Protein AF-A0A3D5N6V6-F1 (afdb_monomer_lite)

pLDDT: mean 93.61, std 4.82, range [68.56, 98.38]

Sequence (86 aa):
IAPGVMLVPQIRGGGQEKYRRGGTENVLGIAGFAAAAQRTEAGMAKMTEIAAKRDRLETELASEAPELVIAGKGTERLVNTSCLIL

Radius of gyration: 20.32 Å; chains: 1; bounding box: 41×31×44 Å

Organism: NCBI:txid168935

Secondary structure (DSSP, 8-state):
--TT-PPPPSS-SSSGGGGTS-S---HHHHHHHHHHHHTHHHHHTTHHHHHHHHHHHHHHHHHH-TT-EETTTTS---TT---EE-

Foldseek 3Di:
DPPPDDADAPAQDDCPPNRNHDDDDPVVVVVVVVVVVVCVVVVVVCLVVLLVVVVVVVVVVCVVDVPKDWPQPPHDDRSNDIDIDD

Structure (mmCIF, N/CA/C/O backbone):
data_AF-A0A3D5N6V6-F1
#
_entry.id   AF-A0A3D5N6V6-F1
#
loop_
_atom_site.group_PDB
_atom_site.id
_atom_site.type_symbol
_atom_site.label_atom_id
_atom_site.label_alt_id
_atom_site.label_comp_id
_atom_site.label_asym_id
_atom_site.label_entity_id
_atom_site.label_seq_id
_atom_site.pdbx_PDB_ins_code
_atom_site.Cartn_x
_atom_site.Cartn_y
_atom_site.Cartn_z
_atom_site.occupancy
_atom_site.B_iso_or_equiv
_atom_site.auth_seq_id
_atom_site.auth_comp_id
_atom_site.auth_asym_id
_atom_site.auth_atom_id
_atom_site.pdbx_PDB_model_num
ATOM 1 N N . ILE A 1 1 ? 12.038 -13.196 -6.910 1.00 68.56 1 ILE A N 1
ATOM 2 C CA . ILE A 1 1 ? 11.687 -14.220 -7.926 1.00 68.56 1 ILE A CA 1
ATOM 3 C C . ILE A 1 1 ? 12.753 -15.291 -7.825 1.00 68.56 1 ILE A C 1
ATOM 5 O O . ILE A 1 1 ? 13.922 -14.938 -7.947 1.00 68.56 1 ILE A O 1
ATOM 9 N N . ALA A 1 2 ? 12.375 -16.528 -7.503 1.00 84.06 2 ALA A N 1
ATOM 10 C CA . ALA A 1 2 ? 13.344 -17.614 -7.400 1.00 84.06 2 ALA A CA 1
ATOM 11 C C . ALA A 1 2 ? 14.091 -17.791 -8.740 1.00 84.06 2 ALA A C 1
ATOM 13 O O . ALA A 1 2 ? 13.481 -17.582 -9.798 1.00 84.06 2 ALA A O 1
ATOM 14 N N . PRO A 1 3 ? 15.390 -18.136 -8.723 1.00 83.94 3 PRO A N 1
ATOM 15 C CA . PRO A 1 3 ? 16.123 -18.463 -9.942 1.00 83.94 3 PRO A CA 1
ATOM 16 C C . PRO A 1 3 ? 15.364 -19.502 -10.782 1.00 83.94 3 PRO A C 1
ATOM 18 O O . PRO A 1 3 ? 14.820 -20.458 -10.240 1.00 83.94 3 PRO A O 1
ATOM 21 N N . GLY A 1 4 ? 15.298 -19.295 -12.100 1.00 85.25 4 GLY A N 1
ATOM 22 C CA . GLY A 1 4 ? 14.616 -20.203 -13.034 1.00 85.25 4 GLY A CA 1
ATOM 23 C C . GLY A 1 4 ? 13.121 -19.940 -13.261 1.00 85.25 4 GLY A C 1
ATOM 24 O O . GLY A 1 4 ? 12.547 -20.519 -14.178 1.00 85.25 4 GLY A O 1
ATOM 25 N N . VAL A 1 5 ? 12.480 -19.040 -12.505 1.00 88.62 5 VAL A N 1
ATOM 26 C CA . VAL A 1 5 ? 11.072 -18.680 -12.755 1.00 88.62 5 VAL A CA 1
ATOM 27 C C . VAL A 1 5 ? 10.966 -17.696 -13.924 1.00 88.62 5 VAL A C 1
ATOM 29 O O . VAL A 1 5 ? 11.403 -16.545 -13.833 1.00 88.62 5 VAL A O 1
ATOM 32 N N . MET A 1 6 ? 10.332 -18.146 -15.009 1.00 85.12 6 MET A N 1
ATOM 33 C CA . MET A 1 6 ? 9.988 -17.317 -16.165 1.00 85.12 6 MET A CA 1
ATOM 34 C C . MET A 1 6 ? 8.665 -16.589 -15.922 1.00 85.12 6 MET A C 1
ATOM 36 O O . MET A 1 6 ? 7.626 -17.217 -15.729 1.00 85.12 6 MET A O 1
ATOM 40 N N . LEU A 1 7 ? 8.694 -15.256 -15.950 1.00 89.00 7 LEU A N 1
ATOM 41 C CA . LEU A 1 7 ? 7.485 -14.438 -15.881 1.00 89.00 7 LEU A CA 1
ATOM 42 C C . LEU A 1 7 ? 6.974 -14.155 -17.290 1.00 89.00 7 LEU A C 1
ATOM 44 O O . LEU A 1 7 ? 7.698 -13.589 -18.108 1.00 89.00 7 LEU A O 1
ATOM 48 N N . VAL A 1 8 ? 5.720 -14.518 -17.556 1.00 91.56 8 VAL A N 1
ATOM 49 C CA . VAL A 1 8 ? 5.060 -14.177 -18.819 1.00 91.56 8 VAL A CA 1
ATOM 50 C C . VAL A 1 8 ? 4.628 -12.706 -18.768 1.00 91.56 8 VAL A C 1
ATOM 52 O O . VAL A 1 8 ? 3.864 -12.338 -17.868 1.00 91.56 8 VAL A O 1
ATOM 55 N N . PRO A 1 9 ? 5.080 -11.855 -19.709 1.00 93.00 9 PRO A N 1
ATOM 56 C CA . PRO A 1 9 ? 4.716 -10.445 -19.713 1.00 93.00 9 PRO A CA 1
ATOM 57 C C . PRO A 1 9 ? 3.218 -10.267 -19.991 1.00 93.00 9 PRO A C 1
ATOM 59 O O . PRO A 1 9 ? 2.694 -10.774 -20.986 1.00 93.00 9 PRO A O 1
ATOM 62 N N . GLN A 1 10 ? 2.540 -9.510 -19.122 1.00 95.50 10 GLN A N 1
ATOM 63 C CA . GLN A 1 10 ? 1.139 -9.107 -19.317 1.00 95.50 10 GLN A CA 1
ATOM 64 C C . GLN A 1 10 ? 1.027 -7.987 -20.359 1.00 95.50 10 GLN A C 1
ATOM 66 O O . GLN A 1 10 ? 0.140 -8.000 -21.207 1.00 95.50 10 GLN A O 1
ATOM 71 N N . ILE A 1 11 ? 1.978 -7.047 -20.335 1.00 95.88 11 ILE A N 1
ATOM 72 C CA . ILE A 1 11 ? 2.145 -6.017 -21.364 1.00 95.88 11 ILE A CA 1
ATOM 73 C C . ILE A 1 11 ? 3.272 -6.480 -22.282 1.00 95.88 11 ILE A C 1
ATOM 75 O O . ILE A 1 11 ? 4.426 -6.552 -21.856 1.00 95.88 11 ILE A O 1
ATOM 79 N N . ARG A 1 12 ? 2.929 -6.832 -23.522 1.00 94.19 12 ARG A N 1
ATOM 80 C CA . ARG A 1 12 ? 3.865 -7.376 -24.516 1.00 94.19 12 ARG A CA 1
ATOM 81 C C . ARG A 1 12 ? 4.479 -6.274 -25.384 1.00 94.19 12 ARG A C 1
ATOM 83 O O . ARG A 1 12 ? 3.918 -5.190 -25.507 1.00 94.19 12 ARG A O 1
ATOM 90 N N . GLY A 1 13 ? 5.596 -6.601 -26.033 1.00 92.94 13 GLY A N 1
ATOM 91 C CA . GLY A 1 13 ? 6.320 -5.725 -26.959 1.00 92.94 13 GLY A CA 1
ATOM 92 C C . GLY A 1 13 ? 7.610 -5.155 -26.363 1.00 92.94 13 GLY A C 1
ATOM 93 O O . GLY A 1 13 ? 7.730 -5.021 -25.150 1.00 92.94 13 GLY A O 1
ATOM 94 N N . GLY A 1 14 ? 8.570 -4.821 -27.232 1.00 93.25 14 GLY A N 1
ATOM 95 C CA . GLY A 1 14 ? 9.873 -4.272 -26.840 1.00 93.25 14 GLY A CA 1
ATOM 96 C C . GLY A 1 14 ? 10.726 -5.207 -25.965 1.00 93.25 14 GLY A C 1
ATOM 97 O O . GLY A 1 14 ? 10.495 -6.413 -25.909 1.00 93.25 14 GLY A O 1
ATOM 98 N N . GLY A 1 15 ? 11.742 -4.633 -25.312 1.00 93.44 15 GLY A N 1
ATOM 99 C CA . GLY A 1 15 ? 12.681 -5.332 -24.418 1.00 93.44 15 GLY A CA 1
ATOM 100 C C . GLY A 1 15 ? 12.875 -4.654 -23.057 1.00 93.44 15 GLY A C 1
ATOM 101 O O . GLY A 1 15 ? 13.803 -4.997 -22.324 1.00 93.44 15 GLY A O 1
ATOM 102 N N . GLN A 1 16 ? 12.016 -3.688 -22.720 1.00 95.88 16 GLN A N 1
ATOM 103 C CA . GLN A 1 16 ? 12.056 -2.954 -21.454 1.00 95.88 16 GLN A CA 1
ATOM 104 C C . GLN A 1 16 ? 11.823 -3.887 -20.257 1.00 95.88 16 GLN A C 1
ATOM 106 O O . GLN A 1 16 ? 11.291 -4.995 -20.407 1.00 95.88 16 GLN A O 1
ATOM 111 N N . GLU A 1 17 ? 12.256 -3.464 -19.066 1.00 93.88 17 GLU A N 1
ATOM 112 C CA . GLU A 1 17 ? 12.075 -4.219 -17.815 1.00 93.88 17 GLU A CA 1
ATOM 113 C C . GLU A 1 17 ? 12.499 -5.700 -17.928 1.00 93.88 17 GLU A C 1
ATOM 115 O O . GLU A 1 17 ? 11.834 -6.609 -17.426 1.00 93.88 17 GLU A O 1
ATOM 120 N N . LYS A 1 18 ? 13.609 -5.970 -18.635 1.00 92.38 18 LYS A N 1
ATOM 121 C CA . LYS A 1 18 ? 14.142 -7.326 -18.895 1.00 92.38 18 LYS A CA 1
ATOM 122 C C . LYS A 1 18 ? 13.124 -8.255 -19.575 1.00 92.38 18 LYS A C 1
ATOM 124 O O . LYS A 1 18 ? 12.998 -9.415 -19.182 1.00 92.38 18 LYS A O 1
ATOM 129 N N . TYR A 1 19 ? 12.386 -7.744 -20.560 1.00 92.12 19 TYR A N 1
ATOM 130 C CA . TYR A 1 19 ? 11.293 -8.441 -21.260 1.00 92.12 19 TYR A CA 1
ATOM 131 C C . TYR A 1 19 ? 10.076 -8.787 -20.382 1.00 92.12 19 TYR A C 1
ATOM 133 O O . TYR A 1 19 ? 9.213 -9.558 -20.803 1.00 92.12 19 TYR A O 1
ATOM 141 N N . ARG A 1 20 ? 9.972 -8.235 -19.163 1.00 92.06 20 ARG A N 1
ATOM 142 C CA . ARG A 1 20 ? 8.865 -8.541 -18.233 1.00 92.06 20 ARG A CA 1
ATOM 143 C C . ARG A 1 20 ? 7.670 -7.610 -18.396 1.00 92.06 20 ARG A C 1
ATOM 145 O O . ARG A 1 20 ? 6.554 -7.991 -18.042 1.00 92.06 20 ARG A O 1
ATOM 152 N N . ARG A 1 21 ? 7.890 -6.402 -18.917 1.00 94.81 21 ARG A N 1
ATOM 153 C CA . ARG A 1 21 ? 6.848 -5.401 -19.160 1.00 94.81 21 ARG A CA 1
ATOM 154 C C . ARG A 1 21 ? 7.246 -4.529 -20.345 1.00 94.81 21 ARG A C 1
ATOM 156 O O . ARG A 1 21 ? 8.229 -3.803 -20.270 1.00 94.81 21 ARG A O 1
ATOM 163 N N . GLY A 1 22 ? 6.463 -4.589 -21.417 1.00 96.19 22 GLY A N 1
ATOM 164 C CA . GLY A 1 22 ? 6.661 -3.759 -22.601 1.00 96.19 22 GLY A CA 1
ATOM 165 C C . GLY A 1 22 ? 6.292 -2.288 -22.398 1.00 96.19 22 GLY A C 1
ATOM 166 O O . GLY A 1 22 ? 5.508 -1.936 -21.514 1.00 96.19 22 GLY A O 1
ATOM 167 N N . GLY A 1 23 ? 6.838 -1.432 -23.262 1.00 96.00 23 GLY A N 1
ATOM 168 C CA . GLY A 1 23 ? 6.572 0.010 -23.302 1.00 96.00 23 GLY A CA 1
ATOM 169 C C . GLY A 1 23 ? 7.693 0.845 -22.686 1.00 96.00 23 GLY A C 1
ATOM 170 O O . GLY A 1 23 ? 8.378 0.391 -21.773 1.00 96.00 23 GLY A O 1
ATOM 171 N N . THR A 1 24 ? 7.874 2.069 -23.191 1.00 96.69 24 THR A N 1
ATOM 172 C CA . THR A 1 24 ? 8.920 3.006 -22.747 1.00 96.69 24 THR A CA 1
ATOM 173 C C . THR A 1 24 ? 8.884 3.210 -21.232 1.00 96.69 24 THR A C 1
ATOM 175 O O . THR A 1 24 ? 7.812 3.317 -20.624 1.00 96.69 24 THR A O 1
ATOM 178 N N . GLU A 1 25 ? 10.063 3.228 -20.617 1.00 95.94 25 GLU A N 1
ATOM 179 C CA . GLU A 1 25 ? 10.225 3.384 -19.174 1.00 95.94 25 GLU A CA 1
ATOM 180 C C . GLU A 1 25 ? 9.847 4.807 -18.749 1.00 95.94 25 GLU A C 1
ATOM 182 O O . GLU A 1 25 ? 10.254 5.796 -19.362 1.00 95.94 25 GLU A O 1
ATOM 187 N N . ASN A 1 26 ? 9.057 4.924 -17.681 1.00 96.81 26 ASN A N 1
ATOM 188 C CA . ASN A 1 26 ? 8.682 6.220 -17.125 1.00 96.81 26 ASN A CA 1
ATOM 189 C C . ASN A 1 26 ? 9.811 6.740 -16.224 1.00 96.81 26 ASN A C 1
ATOM 191 O O . ASN A 1 26 ? 9.712 6.668 -15.001 1.00 96.81 26 ASN A O 1
ATOM 195 N N . VAL A 1 27 ? 10.892 7.239 -16.829 1.00 97.94 27 VAL A N 1
ATOM 196 C CA . VAL A 1 27 ? 12.114 7.663 -16.117 1.00 97.94 27 VAL A CA 1
ATOM 197 C C . VAL A 1 27 ? 11.816 8.683 -15.012 1.00 97.94 27 VAL A C 1
ATOM 199 O O . VAL A 1 27 ? 12.323 8.555 -13.900 1.00 97.94 27 VAL A O 1
ATOM 202 N N . LEU A 1 28 ? 10.946 9.662 -15.281 1.00 98.38 28 LEU A N 1
ATOM 203 C CA . LEU A 1 28 ? 10.558 10.671 -14.290 1.00 98.38 28 LEU A CA 1
ATOM 204 C C . LEU A 1 28 ? 9.766 10.056 -13.130 1.00 98.38 28 LEU A C 1
ATOM 206 O O . LEU A 1 28 ? 10.036 10.362 -11.969 1.00 98.38 28 LEU A O 1
ATOM 210 N N . GLY A 1 29 ? 8.827 9.155 -13.432 1.00 98.12 29 GLY A N 1
ATOM 211 C CA . GLY A 1 29 ? 8.079 8.415 -12.416 1.00 98.12 29 GLY A CA 1
ATOM 212 C C . GLY A 1 29 ? 8.981 7.530 -11.553 1.00 98.12 29 GLY A C 1
ATOM 213 O O . GLY A 1 29 ? 8.821 7.506 -10.336 1.00 98.12 29 GLY A O 1
ATOM 214 N N . ILE A 1 30 ? 9.968 6.865 -12.160 1.00 98.00 30 ILE A N 1
ATOM 215 C CA . ILE A 1 30 ? 10.959 6.040 -11.453 1.00 98.00 30 ILE A CA 1
ATOM 216 C C . ILE A 1 30 ? 11.797 6.906 -10.504 1.00 98.00 30 ILE A C 1
ATOM 218 O O . ILE A 1 30 ? 11.934 6.567 -9.329 1.00 98.00 30 ILE A O 1
ATOM 222 N N . ALA A 1 31 ? 12.313 8.045 -10.977 1.00 98.12 31 ALA A N 1
ATOM 223 C CA . ALA A 1 31 ? 13.100 8.960 -10.151 1.00 98.12 31 ALA A CA 1
ATOM 224 C C . ALA A 1 31 ? 12.280 9.536 -8.981 1.00 98.12 31 ALA A C 1
ATOM 226 O O . ALA A 1 31 ? 12.749 9.559 -7.842 1.00 98.12 31 ALA A O 1
ATOM 227 N N . GLY A 1 32 ? 11.033 9.944 -9.238 1.00 97.81 32 GLY A N 1
ATOM 228 C CA . GLY A 1 32 ? 10.120 10.425 -8.199 1.00 97.81 32 GLY A CA 1
ATOM 229 C C . GLY A 1 32 ? 9.790 9.349 -7.162 1.00 97.81 32 GLY A C 1
ATOM 230 O O . GLY A 1 32 ? 9.813 9.619 -5.961 1.00 97.81 32 GLY A O 1
ATOM 231 N N . PHE A 1 33 ? 9.554 8.112 -7.608 1.00 97.50 33 PHE A N 1
ATOM 232 C CA . PHE A 1 33 ? 9.325 6.981 -6.712 1.00 97.50 33 PHE A CA 1
ATOM 233 C C . PHE A 1 33 ? 10.552 6.682 -5.844 1.00 97.50 33 PHE A C 1
ATOM 235 O O . PHE A 1 33 ? 10.405 6.488 -4.639 1.00 97.50 33 PHE A O 1
ATOM 242 N N . ALA A 1 34 ? 11.762 6.720 -6.412 1.00 97.06 34 ALA A N 1
ATOM 243 C CA . ALA A 1 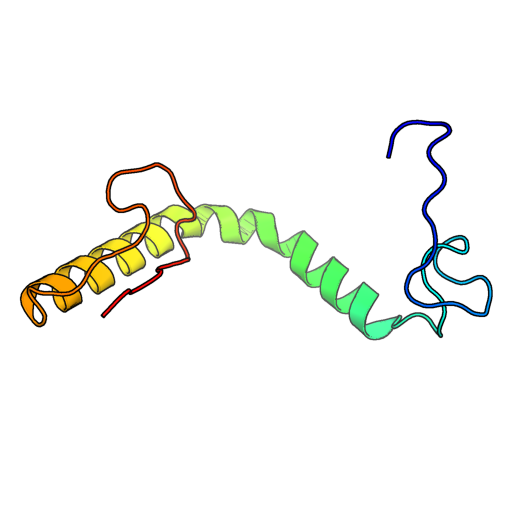34 ? 12.997 6.542 -5.650 1.00 97.06 34 ALA A CA 1
ATOM 244 C C . ALA A 1 34 ? 13.151 7.610 -4.552 1.00 97.06 34 ALA A C 1
ATOM 246 O O . ALA A 1 34 ? 13.447 7.276 -3.404 1.00 97.06 34 ALA A O 1
ATOM 247 N N . ALA A 1 35 ? 12.879 8.879 -4.869 1.00 95.69 35 ALA A N 1
ATOM 248 C CA . ALA A 1 35 ? 12.908 9.962 -3.887 1.00 95.69 35 ALA A CA 1
ATOM 249 C C . ALA A 1 35 ? 11.849 9.787 -2.781 1.00 95.69 35 ALA A C 1
ATOM 251 O O . ALA A 1 35 ? 12.127 10.051 -1.610 1.00 95.69 35 ALA A O 1
ATOM 252 N N . ALA A 1 36 ? 10.645 9.320 -3.127 1.00 94.12 36 ALA A N 1
ATOM 253 C CA . ALA A 1 36 ? 9.600 9.017 -2.149 1.00 94.12 36 ALA A CA 1
ATOM 254 C C . ALA A 1 36 ? 9.997 7.847 -1.230 1.00 94.12 36 ALA A C 1
ATOM 256 O O . ALA A 1 36 ? 9.859 7.959 -0.012 1.00 94.12 36 ALA A O 1
ATOM 257 N N . ALA A 1 37 ? 10.547 6.769 -1.798 1.00 94.69 37 ALA A N 1
ATOM 258 C CA . ALA A 1 37 ? 11.006 5.590 -1.064 1.00 94.69 37 ALA A CA 1
ATOM 259 C C . ALA A 1 37 ? 12.132 5.918 -0.068 1.00 94.69 37 ALA A C 1
ATOM 261 O O . ALA A 1 37 ? 12.115 5.450 1.067 1.00 94.69 37 ALA A O 1
ATOM 262 N N . GLN A 1 38 ? 13.073 6.790 -0.442 1.00 93.81 38 GLN A N 1
ATOM 263 C CA . GLN A 1 38 ? 14.134 7.256 0.464 1.00 93.81 38 GLN A CA 1
ATOM 264 C C . GLN A 1 38 ? 13.595 8.023 1.681 1.00 93.81 38 GLN A C 1
ATOM 266 O O . GLN A 1 38 ? 14.237 8.055 2.726 1.00 93.81 38 GLN A O 1
ATOM 271 N N . ARG A 1 39 ? 12.411 8.638 1.574 1.00 91.38 39 ARG A N 1
ATOM 272 C CA . ARG A 1 39 ? 11.775 9.370 2.682 1.00 91.38 39 ARG A CA 1
ATOM 273 C C . ARG A 1 39 ? 10.880 8.493 3.557 1.00 91.38 39 ARG A C 1
ATOM 275 O O . ARG A 1 39 ? 10.382 8.977 4.574 1.00 91.38 39 ARG A O 1
ATOM 282 N N . THR A 1 40 ? 10.659 7.230 3.190 1.00 88.69 40 THR A N 1
ATOM 283 C CA . THR A 1 40 ? 9.728 6.343 3.898 1.00 88.69 40 THR A CA 1
ATOM 284 C C . THR A 1 40 ? 10.146 6.096 5.345 1.00 88.69 40 THR A C 1
ATOM 286 O O . THR A 1 40 ? 9.281 6.110 6.216 1.00 88.69 40 THR A O 1
ATOM 289 N N . GLU A 1 41 ? 11.443 5.960 5.634 1.00 85.88 41 GLU A N 1
ATOM 290 C CA . GLU A 1 41 ? 11.943 5.706 6.994 1.00 85.88 41 GLU A CA 1
ATOM 291 C C . GLU A 1 41 ? 11.523 6.804 7.985 1.00 85.88 41 GLU A C 1
ATOM 293 O O . GLU A 1 41 ? 10.973 6.511 9.045 1.00 85.88 41 GLU A O 1
ATOM 298 N N . ALA A 1 42 ? 11.640 8.077 7.595 1.00 82.88 42 ALA A N 1
ATOM 299 C CA . ALA A 1 42 ? 11.167 9.201 8.406 1.00 82.88 42 ALA A CA 1
ATOM 300 C C . ALA A 1 42 ? 9.635 9.198 8.596 1.00 82.88 42 ALA A C 1
ATOM 302 O O . ALA A 1 42 ? 9.115 9.717 9.585 1.00 82.88 42 ALA A O 1
ATOM 303 N N . GLY A 1 43 ? 8.897 8.619 7.646 1.00 80.81 43 GLY A N 1
ATOM 304 C CA . GLY A 1 43 ? 7.451 8.428 7.731 1.00 80.81 43 GLY A CA 1
ATOM 305 C C . GLY A 1 43 ? 7.039 7.312 8.692 1.00 80.81 43 GLY A C 1
ATOM 306 O O . GLY A 1 43 ? 5.958 7.400 9.272 1.00 80.81 43 GLY A O 1
ATOM 307 N N . MET A 1 44 ? 7.891 6.307 8.921 1.00 86.56 44 MET A N 1
ATOM 308 C CA . MET A 1 44 ? 7.569 5.165 9.788 1.00 86.56 44 MET A CA 1
ATOM 309 C C . MET A 1 44 ? 7.308 5.582 11.237 1.00 86.56 44 MET A C 1
ATOM 311 O O . MET A 1 44 ? 6.404 5.045 11.874 1.00 86.56 44 MET A O 1
ATOM 315 N N . ALA A 1 45 ? 8.006 6.607 11.733 1.00 86.94 45 ALA A N 1
ATOM 316 C CA . ALA A 1 45 ? 7.763 7.167 13.065 1.00 86.94 45 ALA A CA 1
ATOM 317 C C . ALA A 1 45 ? 6.331 7.715 13.244 1.00 86.94 45 ALA A C 1
ATOM 319 O O . ALA A 1 45 ? 5.821 7.773 14.360 1.00 86.94 45 ALA A O 1
ATOM 320 N N . LYS A 1 46 ? 5.653 8.091 12.150 1.00 90.62 46 LYS A N 1
ATOM 321 C CA . LYS A 1 46 ? 4.281 8.626 12.172 1.00 90.62 46 LYS A CA 1
ATOM 322 C C . LYS A 1 46 ? 3.206 7.541 12.146 1.00 90.62 46 LYS A C 1
ATOM 324 O O . LYS A 1 46 ? 2.027 7.858 12.280 1.00 90.62 46 LYS A O 1
ATOM 329 N N . MET A 1 47 ? 3.572 6.270 11.977 1.00 92.94 47 MET A N 1
ATOM 330 C CA . MET A 1 47 ? 2.599 5.180 11.825 1.00 92.94 47 MET A CA 1
ATOM 331 C C . MET A 1 47 ? 1.727 4.998 13.069 1.00 92.94 47 MET A C 1
ATOM 333 O O . MET A 1 47 ? 0.537 4.723 12.935 1.00 92.94 47 MET A O 1
ATOM 337 N N . THR A 1 48 ? 2.270 5.253 14.262 1.00 93.31 48 THR A N 1
ATOM 338 C CA . THR A 1 48 ? 1.497 5.265 15.514 1.00 93.31 48 THR A CA 1
ATOM 339 C C . THR A 1 48 ? 0.434 6.366 15.522 1.00 93.31 48 THR A C 1
ATOM 341 O O . THR A 1 48 ? -0.703 6.126 15.917 1.00 93.31 48 THR A O 1
ATOM 344 N N . GLU A 1 49 ? 0.768 7.567 15.040 1.00 95.69 49 GLU A N 1
ATOM 345 C CA . GLU A 1 49 ? -0.194 8.671 14.934 1.00 95.69 49 GLU A CA 1
ATOM 346 C C . GLU A 1 49 ? -1.295 8.342 13.918 1.00 95.69 49 GLU A C 1
ATOM 348 O O . GLU A 1 49 ? -2.474 8.588 14.165 1.00 95.69 49 GLU A O 1
ATOM 353 N N . ILE A 1 50 ? -0.918 7.752 12.783 1.00 96.31 50 ILE A N 1
ATOM 354 C CA . ILE A 1 50 ? -1.863 7.332 11.745 1.00 96.31 50 ILE A CA 1
ATOM 355 C C . ILE A 1 50 ? -2.819 6.256 12.284 1.00 96.31 50 ILE A C 1
ATOM 357 O O . ILE A 1 50 ? -4.023 6.366 12.055 1.00 96.31 50 ILE A O 1
ATOM 361 N N . ALA A 1 51 ? -2.318 5.288 13.059 1.00 96.12 51 ALA A N 1
ATOM 362 C CA . ALA A 1 51 ? -3.148 4.288 13.732 1.00 96.12 51 ALA A CA 1
ATOM 363 C C . ALA A 1 51 ? -4.180 4.944 14.657 1.00 96.12 51 ALA A C 1
ATOM 365 O O . ALA A 1 51 ? -5.368 4.657 14.557 1.00 96.12 51 ALA A O 1
ATOM 366 N N . ALA A 1 52 ? -3.744 5.893 15.492 1.00 96.56 52 ALA A N 1
ATOM 367 C CA . ALA A 1 52 ? -4.634 6.606 16.403 1.00 96.56 52 ALA A CA 1
ATOM 368 C C . ALA A 1 52 ? -5.720 7.401 15.657 1.00 96.56 52 ALA A C 1
ATOM 370 O O . ALA A 1 52 ? -6.873 7.428 16.085 1.00 96.56 52 ALA A O 1
ATOM 371 N N . LYS A 1 53 ? -5.383 8.023 14.517 1.00 97.50 53 LYS A N 1
ATOM 372 C CA . LYS A 1 53 ? -6.375 8.703 13.667 1.00 97.50 53 LYS A CA 1
ATOM 373 C C . LYS A 1 53 ? -7.379 7.719 13.065 1.00 97.50 53 LYS A C 1
ATOM 375 O O . LYS A 1 53 ? -8.569 8.025 13.063 1.00 97.50 53 LYS A O 1
ATOM 380 N N . ARG A 1 54 ? -6.922 6.556 12.585 1.00 97.56 54 ARG A N 1
ATOM 381 C CA . ARG A 1 54 ? -7.803 5.489 12.080 1.00 97.56 54 ARG A CA 1
ATOM 382 C C . ARG A 1 54 ? -8.756 5.014 13.174 1.00 97.56 54 ARG A C 1
ATOM 384 O O . ARG A 1 54 ? -9.957 4.971 12.942 1.00 97.56 54 ARG A O 1
ATOM 391 N N . ASP A 1 55 ? -8.238 4.696 14.355 1.00 96.50 55 ASP A N 1
ATOM 392 C CA . ASP A 1 55 ? -9.041 4.151 15.455 1.00 96.50 55 ASP A CA 1
ATOM 393 C C . ASP A 1 55 ? -10.080 5.163 15.945 1.00 96.50 55 ASP A C 1
ATOM 395 O O . ASP A 1 55 ? -11.226 4.801 16.221 1.00 96.50 55 ASP A O 1
ATOM 399 N N . ARG A 1 56 ? -9.708 6.449 15.983 1.00 97.31 56 ARG A N 1
ATOM 400 C CA . ARG A 1 56 ? -10.638 7.537 16.285 1.00 97.31 56 ARG A CA 1
ATOM 401 C C . ARG A 1 56 ? -11.758 7.629 15.249 1.00 97.31 56 ARG A C 1
ATOM 403 O O . ARG A 1 56 ? -12.920 7.614 15.639 1.00 97.31 56 ARG A O 1
ATOM 410 N N . LEU A 1 57 ? -11.412 7.686 13.961 1.00 96.88 57 LEU A N 1
ATOM 411 C CA . LEU A 1 57 ? -12.385 7.734 12.865 1.00 96.88 57 LEU A CA 1
ATOM 412 C C . LEU A 1 57 ? -13.372 6.564 12.952 1.00 96.88 57 LEU A C 1
ATOM 414 O O . LEU A 1 57 ? -14.581 6.752 12.887 1.00 96.88 57 LEU A O 1
ATOM 418 N N . GLU A 1 58 ? -12.855 5.353 13.129 1.00 97.00 58 GLU A N 1
ATOM 419 C CA . GLU A 1 58 ? -13.664 4.140 13.216 1.00 97.00 58 GLU A CA 1
ATOM 420 C C . GLU A 1 58 ? -14.579 4.107 14.442 1.00 97.00 58 GLU A C 1
ATOM 422 O O . GLU A 1 58 ? -15.698 3.601 14.362 1.00 97.00 58 GLU A O 1
ATOM 427 N N . THR A 1 59 ? -14.113 4.634 15.576 1.00 95.94 59 THR A N 1
ATOM 428 C CA . THR A 1 59 ? -14.913 4.720 16.804 1.00 95.94 59 THR A CA 1
ATOM 429 C C . THR A 1 59 ? -16.056 5.715 16.646 1.00 95.94 59 THR A C 1
ATOM 431 O O . THR A 1 59 ? -17.185 5.394 17.008 1.00 95.94 59 THR A O 1
ATOM 434 N N . GLU A 1 60 ? -15.775 6.893 16.085 1.00 97.00 60 GLU A N 1
ATOM 435 C CA . GLU A 1 60 ? -16.786 7.924 15.830 1.00 97.00 60 GLU A CA 1
ATOM 436 C C . GLU A 1 60 ? -17.849 7.403 14.846 1.00 97.00 60 GLU A C 1
ATOM 438 O O . GLU A 1 60 ? -19.036 7.413 15.165 1.00 97.00 60 GLU A O 1
ATOM 443 N N . LEU A 1 61 ? -17.443 6.812 13.717 1.00 96.19 61 LEU A N 1
ATOM 444 C CA . LEU A 1 61 ? -18.384 6.266 12.731 1.00 96.19 61 LEU A CA 1
ATOM 445 C C . LEU A 1 61 ? -19.251 5.126 13.282 1.00 96.19 61 LEU A C 1
ATOM 447 O O . LEU A 1 61 ? -20.455 5.101 13.047 1.00 96.19 61 LEU A O 1
ATOM 451 N N . ALA A 1 62 ? -18.667 4.201 14.048 1.00 94.31 62 ALA A N 1
ATOM 452 C CA . ALA A 1 62 ? -19.426 3.109 14.661 1.00 94.31 62 ALA A CA 1
ATOM 453 C C . ALA A 1 62 ? -20.413 3.597 15.738 1.00 94.31 62 ALA A C 1
ATOM 455 O O . ALA A 1 62 ? -21.348 2.876 16.079 1.00 94.31 62 ALA A O 1
ATOM 456 N N . SER A 1 63 ? -20.205 4.799 16.290 1.00 95.12 63 SER A N 1
ATOM 457 C CA . SER A 1 63 ? -21.148 5.413 17.230 1.00 95.12 63 SER A CA 1
ATOM 458 C C . SER A 1 63 ? -22.366 6.028 16.535 1.00 95.12 63 SER A C 1
ATOM 460 O O . SER A 1 63 ? -23.444 6.065 17.125 1.00 95.12 63 SER A O 1
ATOM 462 N N . GLU A 1 64 ? -22.209 6.471 15.285 1.00 96.25 64 GLU A N 1
ATOM 463 C CA . GLU A 1 64 ? -23.271 7.102 14.493 1.00 96.25 64 GLU A CA 1
ATOM 464 C C . GLU A 1 64 ? -24.055 6.098 13.634 1.00 96.25 64 GLU A C 1
ATOM 466 O O . GLU A 1 64 ? -25.243 6.306 13.393 1.00 96.25 64 GLU A O 1
ATOM 471 N N . ALA A 1 65 ? -23.418 5.001 13.210 1.00 95.62 65 ALA A N 1
ATOM 472 C CA . ALA A 1 65 ? -24.011 3.950 12.380 1.00 95.62 65 ALA A CA 1
ATOM 473 C C . ALA A 1 65 ? -23.859 2.567 13.051 1.00 95.62 65 ALA A C 1
ATOM 475 O O . ALA A 1 65 ? -22.833 1.905 12.872 1.00 95.62 65 ALA A O 1
ATOM 476 N N . PRO A 1 66 ? -24.849 2.106 13.841 1.00 91.50 66 PRO A N 1
ATOM 477 C CA . PRO A 1 66 ? -24.780 0.827 14.557 1.00 91.50 66 PRO A CA 1
ATOM 478 C C . PRO A 1 66 ? -24.656 -0.413 13.658 1.00 91.50 66 PRO A C 1
ATOM 480 O O . PRO A 1 66 ? -24.163 -1.450 14.103 1.00 91.50 66 PRO A O 1
ATOM 483 N N . GLU A 1 67 ? -25.115 -0.327 12.412 1.00 95.88 67 GLU A N 1
ATOM 484 C CA . GLU A 1 67 ? -25.019 -1.373 11.391 1.00 95.88 67 GLU A CA 1
ATOM 485 C C . GLU A 1 67 ? -23.633 -1.463 10.739 1.00 95.88 67 GLU A C 1
ATOM 487 O O . GLU A 1 67 ? -23.331 -2.456 10.076 1.00 95.88 67 GLU A O 1
ATOM 492 N N . LEU A 1 68 ? -22.780 -0.452 10.940 1.00 97.06 68 LEU A N 1
ATOM 493 C CA . LEU A 1 68 ? -21.472 -0.369 10.306 1.00 97.06 68 LEU A CA 1
ATOM 494 C C . LEU A 1 68 ? -20.566 -1.525 10.739 1.00 97.06 68 LEU A C 1
ATOM 496 O O . LEU A 1 68 ? -20.171 -1.653 11.904 1.00 97.06 68 LEU A O 1
ATOM 500 N N . VAL A 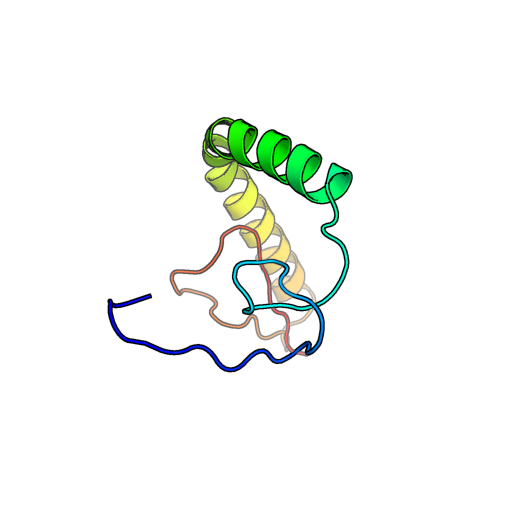1 69 ? -20.121 -2.305 9.758 1.00 97.06 69 VAL A N 1
ATOM 501 C CA . VAL A 1 69 ? -19.098 -3.329 9.944 1.00 97.06 69 VAL A CA 1
ATOM 502 C C . VAL A 1 69 ? -17.758 -2.800 9.452 1.00 97.06 69 VAL A C 1
ATOM 504 O O . VAL A 1 69 ? -17.606 -2.348 8.320 1.00 97.06 69 VAL A O 1
ATOM 507 N N . ILE A 1 70 ? -16.741 -2.902 10.303 1.00 97.19 70 ILE A N 1
ATOM 508 C CA . ILE A 1 70 ? -15.368 -2.553 9.944 1.00 97.19 70 ILE A CA 1
ATOM 509 C C . ILE A 1 70 ? -14.596 -3.851 9.699 1.00 97.19 70 ILE A C 1
ATOM 511 O O . ILE A 1 70 ? -14.368 -4.639 10.624 1.00 97.19 70 ILE A O 1
ATOM 515 N N . ALA A 1 71 ? -14.149 -4.067 8.462 1.00 96.44 71 ALA A N 1
ATOM 516 C CA . ALA A 1 71 ? -13.443 -5.288 8.091 1.00 96.44 71 ALA A CA 1
ATOM 517 C C . ALA A 1 71 ? -12.102 -5.415 8.841 1.00 96.44 71 ALA A C 1
ATOM 519 O O . ALA A 1 71 ? -11.252 -4.519 8.805 1.00 96.44 71 ALA A O 1
ATOM 520 N N . GLY A 1 72 ? -11.908 -6.542 9.531 1.00 94.38 72 GLY A N 1
ATOM 521 C CA . GLY A 1 72 ? -10.701 -6.807 10.324 1.00 94.38 72 GLY A CA 1
ATOM 522 C C . GLY A 1 72 ? -10.605 -6.006 11.630 1.00 94.38 72 GLY A C 1
ATOM 523 O O . GLY A 1 72 ? -9.512 -5.856 12.174 1.00 94.38 72 GLY A O 1
ATOM 524 N N . LYS A 1 73 ? -11.711 -5.451 12.149 1.00 94.62 73 LYS A N 1
ATOM 525 C CA . LYS A 1 73 ? -11.709 -4.802 13.471 1.00 94.62 73 LYS A CA 1
ATOM 526 C C . LYS A 1 73 ? -11.208 -5.780 14.541 1.00 94.62 73 LYS A C 1
ATOM 528 O O . LYS A 1 73 ? -11.670 -6.913 14.616 1.00 94.62 73 LYS A O 1
ATOM 533 N N . GLY A 1 74 ? -10.267 -5.327 15.368 1.00 92.06 74 GLY A N 1
ATOM 534 C CA . GLY A 1 74 ? -9.670 -6.133 16.438 1.00 92.06 74 GLY A CA 1
ATOM 535 C C . GLY A 1 74 ? -8.533 -7.068 16.005 1.00 92.06 74 GLY A C 1
ATOM 536 O O . GLY A 1 74 ? -7.959 -7.727 16.867 1.00 92.06 74 GLY A O 1
ATOM 537 N N . THR A 1 75 ? -8.167 -7.118 14.719 1.00 95.62 75 THR A N 1
ATOM 538 C CA . THR A 1 75 ? -6.996 -7.875 14.240 1.00 95.62 75 THR A CA 1
ATOM 539 C C . THR A 1 75 ? -5.806 -6.955 13.966 1.00 95.62 75 THR A C 1
ATOM 541 O O . THR A 1 75 ? -5.962 -5.744 13.787 1.00 95.62 75 THR A O 1
ATOM 544 N N . GLU A 1 76 ? -4.603 -7.528 13.866 1.00 94.69 76 GLU A N 1
ATOM 545 C CA . GLU A 1 76 ? -3.461 -6.811 13.292 1.00 94.69 76 GLU A CA 1
ATOM 546 C C . GLU A 1 76 ? -3.736 -6.520 11.808 1.00 94.69 76 GLU A C 1
ATOM 548 O O . GLU A 1 76 ? -4.124 -7.406 11.045 1.00 94.69 76 GLU A O 1
ATOM 553 N N . ARG A 1 77 ? -3.603 -5.251 11.411 1.00 94.56 77 ARG A N 1
ATOM 554 C CA . ARG A 1 77 ? -3.859 -4.763 10.047 1.00 94.56 77 ARG A CA 1
ATOM 555 C C . ARG A 1 77 ? -3.183 -3.414 9.827 1.00 94.56 77 ARG A C 1
ATOM 557 O O . ARG A 1 77 ? -2.774 -2.753 10.782 1.00 94.56 77 ARG A O 1
ATOM 564 N N . LEU A 1 78 ? -3.118 -2.979 8.569 1.00 94.06 78 LEU A N 1
ATOM 565 C CA . LEU A 1 78 ? -2.507 -1.703 8.194 1.00 94.06 78 LEU A CA 1
ATOM 566 C C . LEU A 1 78 ? -3.108 -0.525 8.977 1.00 94.06 78 LEU A C 1
ATOM 568 O O . LEU A 1 78 ? -4.324 -0.352 9.065 1.00 94.06 78 LEU A O 1
ATOM 572 N N . VAL A 1 79 ? -2.232 0.312 9.532 1.00 95.31 79 VAL A N 1
ATOM 573 C CA . VAL A 1 79 ? -2.610 1.454 10.381 1.00 95.31 79 VAL A CA 1
ATOM 574 C C . VAL A 1 79 ? -3.301 2.580 9.615 1.00 95.31 79 VAL A C 1
ATOM 576 O O . VAL A 1 79 ? -4.030 3.366 10.202 1.00 95.31 79 VAL A O 1
ATOM 579 N N . ASN A 1 80 ? -3.082 2.655 8.303 1.00 95.12 80 ASN A N 1
ATOM 580 C CA . ASN A 1 80 ? -3.532 3.737 7.427 1.00 95.12 80 ASN A CA 1
ATOM 581 C C . ASN A 1 80 ? -4.755 3.373 6.571 1.00 95.12 80 ASN A C 1
ATOM 583 O O . ASN A 1 80 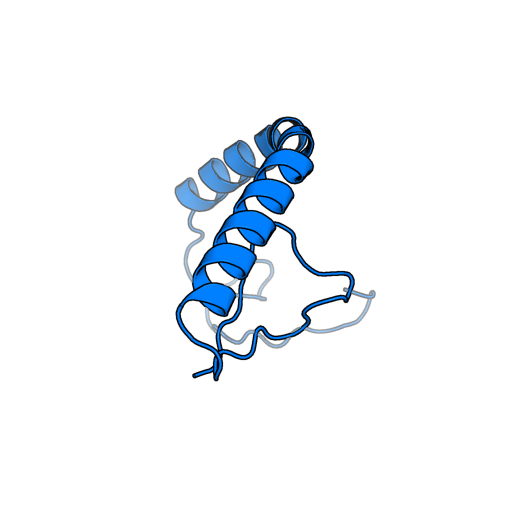? -5.084 4.113 5.649 1.00 95.12 80 ASN A O 1
ATOM 587 N N . THR A 1 81 ? -5.379 2.221 6.815 1.00 96.62 81 THR A N 1
ATOM 588 C CA . THR A 1 81 ? -6.474 1.703 5.988 1.00 96.62 81 THR A CA 1
ATOM 589 C C . THR A 1 81 ? -7.668 1.368 6.869 1.00 96.62 81 THR A C 1
ATOM 591 O O . THR A 1 81 ? -7.515 0.685 7.879 1.00 96.62 81 THR A O 1
ATOM 594 N N . SER A 1 82 ? -8.854 1.816 6.458 1.00 96.81 82 SER A N 1
ATOM 595 C CA . SER A 1 82 ? -10.132 1.387 7.019 1.00 96.81 82 SER A CA 1
ATOM 596 C C . SER A 1 82 ? -11.035 0.919 5.881 1.00 96.81 82 SER A C 1
ATOM 598 O O . SER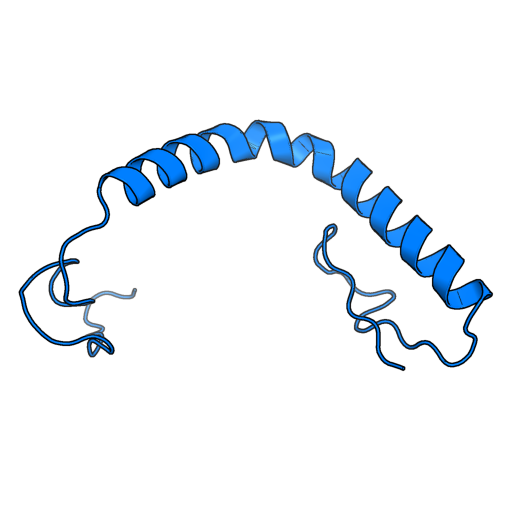 A 1 82 ? -11.086 1.553 4.827 1.00 96.81 82 SER A O 1
ATOM 600 N N . CYS A 1 83 ? -11.701 -0.218 6.071 1.00 97.00 83 CYS A N 1
ATOM 601 C CA . CYS A 1 83 ? -12.644 -0.784 5.115 1.00 97.00 83 CYS A CA 1
ATOM 602 C C . CYS A 1 83 ? -13.999 -0.892 5.810 1.00 97.00 83 CYS A C 1
ATOM 604 O O . CYS A 1 83 ? -14.164 -1.666 6.756 1.00 97.00 83 CYS A O 1
ATOM 606 N N . LEU A 1 84 ? -14.920 -0.050 5.354 1.00 96.12 84 LEU A N 1
ATOM 607 C CA . LEU A 1 84 ? -16.253 0.131 5.907 1.00 96.12 84 LEU A CA 1
ATOM 608 C C . LEU A 1 84 ? -17.249 -0.651 5.052 1.00 96.12 84 LEU A C 1
ATOM 610 O O . LEU A 1 84 ? -17.214 -0.555 3.824 1.00 96.12 84 LEU A O 1
ATOM 614 N N . ILE A 1 85 ? -18.110 -1.423 5.702 1.00 96.62 85 ILE A N 1
ATOM 615 C CA . ILE A 1 85 ? -19.165 -2.215 5.077 1.00 96.62 85 ILE A CA 1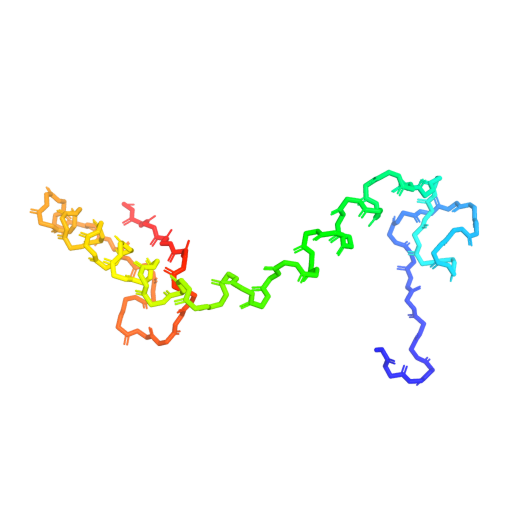
ATOM 616 C C . ILE A 1 85 ? -20.485 -1.759 5.701 1.00 96.62 85 ILE A C 1
ATOM 618 O O . ILE A 1 85 ? -20.640 -1.824 6.922 1.00 96.62 85 ILE A O 1
ATOM 622 N N . LEU A 1 86 ? -21.381 -1.268 4.847 1.00 85.94 86 LEU A N 1
ATOM 623 C CA . LEU A 1 86 ? -22.730 -0.804 5.175 1.00 85.94 86 LEU A CA 1
ATOM 624 C C . LEU A 1 86 ? -23.761 -1.836 4.712 1.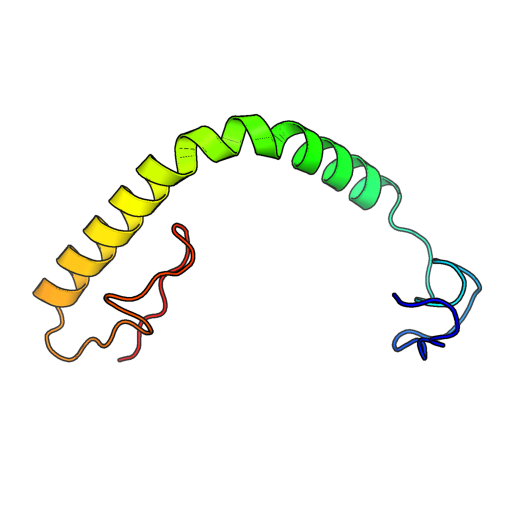00 85.94 86 LEU A C 1
ATOM 626 O O . LEU A 1 86 ? -23.508 -2.459 3.651 1.00 85.94 86 LEU A O 1
#

InterPro domains:
  IPR015421 Pyridoxal phosphate-dependent transferase, major domain [G3DSA:3.40.640.10] (6-22)
  IPR015422 Pyridoxal phosphate-dependent transferase, small domain [G3DSA:3.90.1150.10] (66-84)
  IPR015424 Pyridoxal phosphate-dependent transferase [SSF53383] (4-83)